Protein AF-A0A3A8JGZ3-F1 (afdb_monomer)

Radius of gyration: 13.56 Å; Cα contacts (8 Å, |Δi|>4): 46; chains: 1; bounding box: 39×27×34 Å

Structure (mmCIF, N/CA/C/O backbone):
data_AF-A0A3A8JGZ3-F1
#
_entry.id   AF-A0A3A8JGZ3-F1
#
loop_
_atom_site.group_PDB
_atom_site.id
_atom_site.type_symbol
_atom_site.label_atom_id
_atom_site.label_alt_id
_atom_site.label_comp_id
_atom_site.label_asym_id
_atom_site.label_entity_id
_atom_site.label_seq_id
_atom_site.pdbx_PDB_ins_code
_atom_site.Cartn_x
_atom_site.Cartn_y
_atom_site.Cartn_z
_atom_site.occupancy
_atom_site.B_iso_or_equiv
_atom_site.auth_seq_id
_atom_site.auth_comp_id
_atom_site.auth_asym_id
_atom_site.auth_atom_id
_atom_site.pdbx_PDB_model_num
ATOM 1 N N . PRO A 1 1 ? 24.105 -20.481 -13.805 1.00 37.56 1 PRO A N 1
ATOM 2 C CA . PRO A 1 1 ? 24.177 -19.599 -12.615 1.00 37.56 1 PRO A CA 1
ATOM 3 C C . PRO A 1 1 ? 22.757 -19.293 -12.113 1.00 37.56 1 PRO A C 1
ATOM 5 O O . PRO A 1 1 ? 22.037 -18.542 -12.758 1.00 37.56 1 PRO A O 1
ATOM 8 N N . LYS A 1 2 ? 22.324 -19.980 -11.050 1.00 50.53 2 LYS A N 1
ATOM 9 C CA . LYS A 1 2 ? 20.990 -19.866 -10.440 1.00 50.53 2 LYS A CA 1
ATOM 10 C C . LYS A 1 2 ? 21.165 -19.365 -9.008 1.00 50.53 2 LYS A C 1
ATOM 12 O O . LYS A 1 2 ? 20.970 -20.134 -8.085 1.00 50.53 2 LYS A O 1
ATOM 17 N N . ASP A 1 3 ? 21.563 -18.115 -8.823 1.00 46.72 3 ASP A N 1
ATOM 18 C CA . ASP A 1 3 ? 21.754 -17.574 -7.476 1.00 46.72 3 ASP A CA 1
ATOM 19 C C . ASP A 1 3 ? 21.508 -16.069 -7.492 1.00 46.72 3 ASP A C 1
ATOM 21 O O . ASP A 1 3 ? 22.384 -15.311 -7.903 1.00 46.72 3 ASP A O 1
ATOM 25 N N . SER A 1 4 ? 20.287 -15.665 -7.119 1.00 46.34 4 SER A N 1
ATOM 26 C CA . SER A 1 4 ? 19.937 -14.458 -6.337 1.00 46.34 4 SER A CA 1
ATOM 27 C C . SER A 1 4 ? 18.419 -14.202 -6.368 1.00 46.34 4 SER A C 1
ATOM 29 O O . SER A 1 4 ? 17.986 -13.072 -6.542 1.00 46.34 4 SER A O 1
ATOM 31 N N . ASP A 1 5 ? 17.583 -15.227 -6.177 1.00 54.53 5 ASP A N 1
ATOM 32 C CA . ASP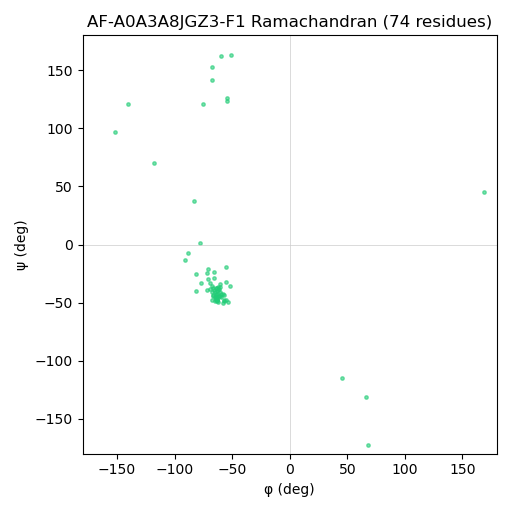 A 1 5 ? 16.134 -15.041 -5.949 1.00 54.53 5 ASP A CA 1
ATOM 33 C C . ASP A 1 5 ? 15.861 -14.728 -4.463 1.00 54.53 5 ASP A C 1
ATOM 35 O O . ASP A 1 5 ? 14.931 -15.224 -3.829 1.00 54.53 5 ASP A O 1
ATOM 39 N N . ALA A 1 6 ? 16.759 -13.955 -3.845 1.00 56.41 6 ALA A N 1
ATOM 40 C CA . ALA A 1 6 ? 16.490 -13.404 -2.533 1.00 56.41 6 ALA A CA 1
ATOM 41 C C . ALA A 1 6 ? 15.501 -12.252 -2.750 1.00 56.41 6 ALA A C 1
ATOM 43 O O . ALA A 1 6 ? 15.853 -11.316 -3.472 1.00 56.41 6 ALA A O 1
ATOM 44 N N . PRO A 1 7 ? 14.296 -12.290 -2.146 1.00 65.00 7 PRO A N 1
ATOM 45 C CA . PRO A 1 7 ? 13.346 -11.199 -2.282 1.00 65.00 7 PRO A CA 1
ATOM 46 C C . PRO A 1 7 ? 14.038 -9.904 -1.873 1.00 65.00 7 PRO A C 1
ATOM 48 O O . PRO A 1 7 ? 14.638 -9.818 -0.788 1.00 65.00 7 PRO A O 1
ATOM 51 N N . THR A 1 8 ? 13.987 -8.923 -2.772 1.00 81.25 8 THR A N 1
ATOM 52 C CA . THR A 1 8 ? 14.579 -7.611 -2.543 1.00 81.25 8 THR A CA 1
ATOM 53 C C . THR A 1 8 ? 13.927 -6.975 -1.316 1.00 81.25 8 THR A C 1
ATOM 55 O O . THR A 1 8 ? 12.854 -7.385 -0.862 1.00 81.25 8 THR A O 1
ATOM 58 N N . GLU A 1 9 ? 14.561 -5.959 -0.728 1.00 86.69 9 GLU A N 1
ATOM 59 C CA . GLU A 1 9 ? 13.929 -5.227 0.379 1.00 86.69 9 GLU A CA 1
ATOM 60 C C . GLU A 1 9 ? 12.547 -4.681 -0.026 1.00 86.69 9 GLU A C 1
ATOM 62 O O . GLU A 1 9 ? 11.621 -4.662 0.783 1.00 86.69 9 GLU A O 1
ATOM 67 N N . LEU A 1 10 ? 12.392 -4.334 -1.307 1.00 85.62 10 LEU A N 1
ATOM 68 C CA . LEU A 1 10 ? 11.125 -3.934 -1.900 1.00 85.62 10 LEU A CA 1
ATOM 69 C C . LEU A 1 10 ? 10.093 -5.069 -1.877 1.00 85.62 10 LEU A C 1
ATOM 71 O O . LEU A 1 10 ? 8.977 -4.837 -1.421 1.00 85.62 10 LEU A O 1
ATOM 75 N N . ASP A 1 11 ? 10.458 -6.285 -2.287 1.00 86.00 11 ASP A N 1
ATOM 76 C CA . ASP A 1 11 ? 9.554 -7.445 -2.254 1.00 86.00 11 ASP A CA 1
ATOM 77 C C . ASP A 1 11 ? 9.088 -7.766 -0.830 1.00 86.00 11 ASP A C 1
ATOM 79 O O . ASP A 1 11 ? 7.913 -8.055 -0.595 1.00 86.00 11 ASP A O 1
ATOM 83 N N . LYS A 1 12 ? 10.004 -7.681 0.144 1.00 89.69 12 LYS A N 1
ATOM 84 C CA . LYS A 1 12 ? 9.690 -7.917 1.561 1.00 89.69 12 LYS A CA 1
ATOM 85 C C . LYS A 1 12 ? 8.700 -6.887 2.089 1.00 89.69 12 LYS A C 1
ATOM 87 O O . LYS A 1 12 ? 7.701 -7.263 2.702 1.00 89.69 12 LYS A O 1
ATOM 92 N N . GLU A 1 13 ? 8.955 -5.605 1.842 1.00 90.44 13 GLU A N 1
ATOM 93 C CA . GLU A 1 13 ? 8.047 -4.543 2.276 1.00 90.44 13 GLU A CA 1
ATOM 94 C C . GLU A 1 13 ? 6.708 -4.592 1.550 1.00 90.44 13 GLU A C 1
ATOM 96 O O . GLU A 1 13 ? 5.661 -4.381 2.164 1.00 90.44 13 GLU A O 1
ATOM 101 N N . TRP A 1 14 ? 6.711 -4.929 0.262 1.00 90.69 14 TRP A N 1
ATOM 102 C CA . TRP A 1 14 ? 5.490 -5.083 -0.515 1.00 90.69 14 TRP A CA 1
ATOM 103 C C . TRP A 1 14 ? 4.627 -6.225 0.024 1.00 90.69 14 TRP A C 1
ATOM 105 O O . TRP A 1 14 ? 3.428 -6.046 0.239 1.00 90.69 14 TRP A O 1
ATOM 115 N N . ALA A 1 15 ? 5.235 -7.370 0.344 1.00 91.12 15 ALA A N 1
ATOM 116 C CA . ALA A 1 15 ? 4.538 -8.495 0.958 1.00 91.12 15 ALA A CA 1
ATOM 117 C C . ALA A 1 15 ? 3.915 -8.121 2.316 1.00 91.12 15 ALA A C 1
ATOM 119 O O . ALA A 1 15 ? 2.750 -8.442 2.566 1.00 91.12 15 ALA A O 1
ATOM 120 N N . GLN A 1 16 ? 4.649 -7.401 3.174 1.00 91.88 16 GLN A N 1
ATOM 121 C CA . GLN A 1 16 ? 4.127 -6.929 4.463 1.00 91.88 16 GLN A CA 1
ATOM 122 C C . GLN A 1 16 ? 2.978 -5.927 4.290 1.00 91.88 16 GLN A C 1
ATOM 124 O O . GLN A 1 16 ? 1.935 -6.057 4.933 1.00 91.88 16 GLN A O 1
ATOM 129 N N . THR A 1 17 ? 3.141 -4.970 3.375 1.00 92.00 17 THR A N 1
ATOM 130 C CA . THR A 1 17 ? 2.126 -3.962 3.033 1.00 92.00 17 THR A CA 1
ATOM 131 C C . THR A 1 17 ? 0.850 -4.631 2.527 1.00 92.00 17 THR A C 1
ATOM 133 O O . THR A 1 17 ? -0.244 -4.316 2.991 1.00 92.00 17 THR A O 1
ATOM 136 N N . LYS A 1 18 ? 0.979 -5.619 1.634 1.00 91.81 18 LYS A N 1
ATOM 137 C CA . LYS A 1 18 ? -0.138 -6.391 1.082 1.00 91.81 18 LYS A CA 1
ATOM 138 C C . LYS A 1 18 ? -0.863 -7.211 2.143 1.00 91.81 18 LYS A C 1
ATOM 140 O O . LYS A 1 18 ? -2.091 -7.217 2.160 1.00 91.81 18 LYS A O 1
ATOM 145 N N . ALA A 1 19 ? -0.137 -7.859 3.053 1.00 92.69 19 ALA A N 1
ATOM 146 C CA . ALA A 1 19 ? -0.744 -8.599 4.158 1.00 92.69 19 ALA A CA 1
ATOM 147 C C . ALA A 1 19 ? -1.535 -7.675 5.104 1.00 92.69 19 ALA A C 1
ATOM 149 O O . ALA A 1 19 ? -2.66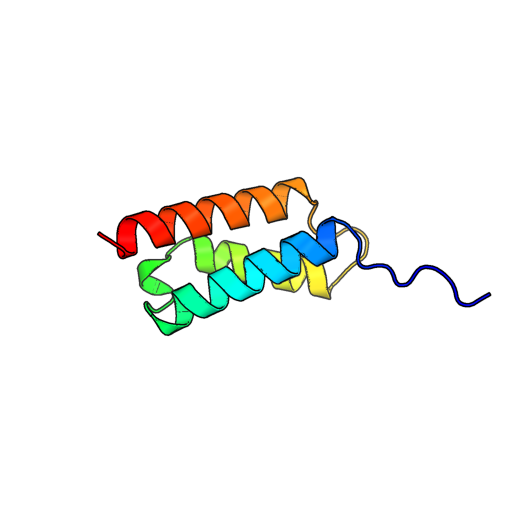4 -7.993 5.494 1.00 92.69 19 ALA A O 1
ATOM 150 N N . LEU A 1 20 ? -0.976 -6.505 5.432 1.00 90.31 20 LEU A N 1
ATOM 151 C CA . LEU A 1 20 ? -1.650 -5.500 6.251 1.00 90.31 20 LEU A CA 1
ATOM 152 C C . LEU A 1 20 ? -2.902 -4.959 5.550 1.00 90.31 20 LEU A C 1
ATOM 154 O O . LEU A 1 20 ? -3.972 -4.923 6.153 1.00 90.31 20 LEU A O 1
ATOM 158 N N . PHE A 1 21 ? -2.789 -4.620 4.265 1.00 90.31 21 PHE A N 1
ATOM 159 C CA . PHE A 1 21 ? -3.911 -4.175 3.444 1.00 90.31 21 PHE A CA 1
ATOM 160 C C . PHE A 1 21 ? -5.040 -5.207 3.402 1.00 90.31 21 PHE A C 1
ATOM 162 O O . PHE A 1 21 ? -6.193 -4.868 3.640 1.00 90.31 21 PHE A O 1
ATOM 169 N N . GLN A 1 22 ? -4.725 -6.479 3.145 1.00 89.81 22 GLN A N 1
ATOM 170 C CA . GLN A 1 22 ? -5.725 -7.549 3.107 1.00 89.81 22 GLN A CA 1
ATOM 171 C C . 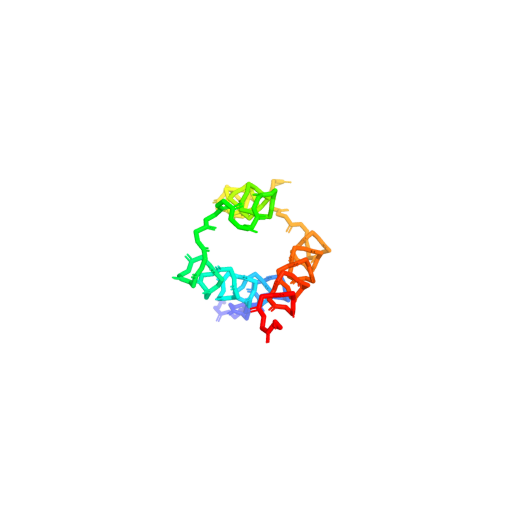GLN A 1 22 ? -6.420 -7.751 4.455 1.00 89.81 22 GLN A C 1
ATOM 173 O O . GLN A 1 22 ? -7.620 -8.024 4.488 1.00 89.81 22 GLN A O 1
ATOM 178 N N . THR A 1 23 ? -5.680 -7.602 5.556 1.00 88.19 23 THR A N 1
ATOM 179 C CA . THR A 1 23 ? -6.240 -7.665 6.913 1.00 88.19 23 THR A CA 1
ATOM 180 C C . THR A 1 23 ? -7.219 -6.517 7.142 1.00 88.19 23 THR A C 1
ATOM 182 O O . THR A 1 23 ? -8.345 -6.749 7.574 1.00 88.19 23 THR A O 1
ATOM 185 N N . LEU A 1 24 ? -6.822 -5.293 6.787 1.00 86.12 24 LEU A N 1
ATOM 186 C CA . LEU A 1 24 ? -7.674 -4.112 6.910 1.00 86.12 24 LEU A CA 1
ATOM 187 C C . LEU A 1 24 ? -8.912 -4.223 6.024 1.00 86.12 24 LEU A C 1
ATOM 189 O O . LEU A 1 24 ? -10.013 -4.076 6.532 1.00 86.12 24 LEU A O 1
ATOM 193 N N . LYS A 1 25 ? -8.749 -4.612 4.755 1.00 84.88 25 LYS A N 1
ATOM 194 C CA . LYS A 1 25 ? -9.841 -4.797 3.789 1.00 84.88 25 LYS A CA 1
ATOM 195 C C . LYS A 1 25 ? -10.855 -5.859 4.221 1.00 84.88 25 LYS A C 1
ATOM 197 O O . LYS A 1 25 ? -12.036 -5.736 3.906 1.00 84.88 25 LYS A O 1
ATOM 202 N N . ARG A 1 26 ? -10.409 -6.923 4.902 1.00 83.75 26 ARG A N 1
ATOM 203 C CA . ARG A 1 26 ? -11.307 -7.945 5.469 1.00 83.75 26 ARG A CA 1
ATOM 204 C C . ARG A 1 26 ? -12.131 -7.410 6.632 1.00 83.75 26 ARG A C 1
ATOM 206 O O . ARG A 1 26 ? -13.286 -7.798 6.756 1.00 83.75 26 ARG A O 1
ATOM 213 N N . ASN A 1 27 ? -11.538 -6.565 7.469 1.00 79.75 27 ASN A N 1
ATOM 214 C CA . ASN A 1 27 ? -12.204 -6.036 8.656 1.00 79.75 27 ASN A CA 1
ATOM 215 C C . ASN A 1 27 ? -13.113 -4.852 8.317 1.00 79.75 27 ASN A C 1
ATOM 217 O O . ASN A 1 27 ? -14.221 -4.747 8.834 1.00 79.75 27 ASN A O 1
ATOM 221 N N . HIS A 1 28 ? -12.658 -3.983 7.420 1.00 69.69 28 HIS A N 1
ATOM 222 C CA . HIS A 1 28 ? -13.348 -2.778 7.007 1.00 69.69 28 HIS A CA 1
ATOM 223 C C . HIS A 1 28 ? -13.154 -2.629 5.498 1.00 69.69 28 HIS A C 1
ATOM 225 O O . HIS A 1 28 ? -12.029 -2.599 5.003 1.00 69.69 28 HIS A O 1
ATOM 231 N N . SER A 1 29 ? -14.258 -2.596 4.750 1.00 74.50 29 SER A N 1
ATOM 232 C CA . SER A 1 29 ? -14.242 -2.426 3.296 1.00 74.50 29 SER A CA 1
ATOM 233 C C . SER A 1 29 ? -13.394 -1.217 2.881 1.00 74.50 29 SER A C 1
ATOM 235 O O . SER A 1 29 ? -13.112 -0.315 3.672 1.00 74.50 29 SER A O 1
ATOM 237 N N . CYS A 1 30 ? -13.015 -1.159 1.604 1.00 75.94 30 CYS A N 1
ATOM 238 C CA . CYS A 1 30 ? -12.208 -0.058 1.079 1.00 75.94 30 CYS A CA 1
ATOM 239 C C . CYS A 1 30 ? -12.793 1.344 1.315 1.00 75.94 30 CYS A C 1
ATOM 241 O O . CYS A 1 30 ? -12.034 2.305 1.300 1.00 75.94 30 CYS A O 1
ATOM 243 N N . GLU A 1 31 ? -14.093 1.475 1.593 1.00 74.06 31 GLU A N 1
ATOM 244 C CA . GLU A 1 31 ? -14.704 2.737 2.031 1.00 74.06 31 GLU A CA 1
ATOM 245 C C . GLU A 1 31 ? -14.069 3.297 3.307 1.00 74.06 31 GLU A C 1
ATOM 247 O O . GLU A 1 31 ? -13.782 4.488 3.374 1.00 74.06 31 GLU A O 1
ATOM 252 N N . ALA A 1 32 ? -13.784 2.448 4.298 1.00 72.69 32 ALA A N 1
ATOM 253 C CA . ALA A 1 32 ? -13.179 2.882 5.557 1.00 72.69 32 ALA A CA 1
ATOM 254 C C . ALA A 1 32 ? -11.701 3.270 5.400 1.00 72.69 32 ALA A C 1
ATOM 256 O O . ALA A 1 32 ? -11.166 4.036 6.196 1.00 72.69 32 ALA A O 1
ATOM 257 N N . MET A 1 33 ? -11.041 2.719 4.381 1.00 74.25 33 MET A N 1
ATOM 258 C CA . MET A 1 33 ? -9.646 3.010 4.045 1.00 74.25 33 MET A CA 1
ATOM 259 C C . MET A 1 33 ? -9.520 4.161 3.040 1.00 74.25 33 MET A C 1
ATOM 261 O O . MET A 1 33 ? -8.429 4.685 2.856 1.00 74.25 33 MET A O 1
ATOM 265 N N . SER A 1 34 ? -10.624 4.554 2.397 1.00 80.12 34 SER A N 1
ATOM 266 C CA . SER A 1 34 ? -10.727 5.673 1.464 1.00 80.12 34 SER A CA 1
ATOM 267 C C . SER A 1 34 ? -9.572 5.709 0.445 1.00 80.12 34 SER A C 1
ATOM 269 O O . SER A 1 34 ? -9.435 4.801 -0.381 1.00 80.12 34 SER A O 1
ATOM 271 N N . MET A 1 35 ? -8.721 6.737 0.496 1.00 83.38 35 MET A N 1
ATOM 272 C CA . MET A 1 35 ? -7.637 6.968 -0.461 1.00 83.38 35 MET A CA 1
ATOM 273 C C . MET A 1 35 ? -6.546 5.888 -0.419 1.00 83.38 35 MET A C 1
ATOM 275 O O . MET A 1 35 ? -5.851 5.685 -1.416 1.00 83.38 35 MET A O 1
ATOM 279 N N . GLU A 1 36 ? -6.394 5.172 0.695 1.00 85.00 36 GLU A N 1
ATOM 280 C CA . GLU A 1 36 ? -5.374 4.144 0.882 1.00 85.00 36 GLU A CA 1
ATOM 281 C C . GLU A 1 36 ? -5.664 2.891 0.052 1.00 85.00 36 GLU A C 1
ATOM 283 O O . GLU A 1 36 ? -4.718 2.247 -0.401 1.00 85.00 36 GLU A O 1
ATOM 288 N N . CYS A 1 37 ? -6.939 2.575 -0.217 1.00 85.62 37 CYS A N 1
ATOM 289 C CA . CYS A 1 37 ? -7.285 1.505 -1.157 1.00 85.62 37 CYS A CA 1
ATOM 290 C C . CYS A 1 37 ? -6.897 1.855 -2.587 1.00 85.62 37 CYS A C 1
ATOM 292 O O . CYS A 1 37 ? -6.207 1.073 -3.234 1.00 85.62 37 CYS A O 1
ATOM 294 N N . THR A 1 38 ? -7.245 3.055 -3.052 1.00 89.12 38 THR A N 1
ATOM 295 C CA . THR A 1 38 ? -6.865 3.508 -4.396 1.00 89.12 38 THR A CA 1
ATOM 296 C C . THR A 1 38 ? -5.346 3.566 -4.557 1.00 89.12 38 THR A C 1
ATOM 298 O O . THR A 1 38 ? -4.815 3.217 -5.609 1.00 89.12 38 THR A O 1
ATOM 301 N N . LEU A 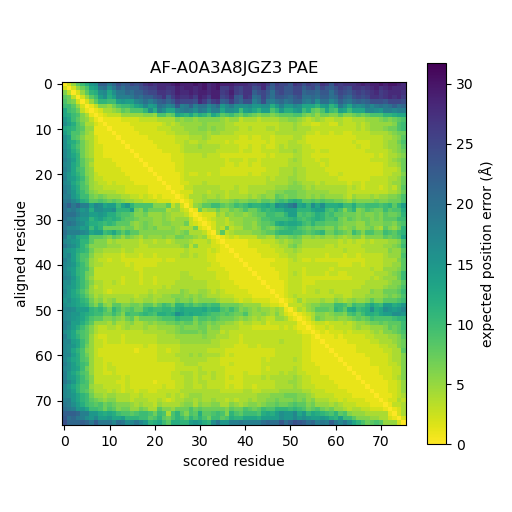1 39 ? -4.625 3.987 -3.510 1.00 89.50 39 LEU A N 1
ATOM 302 C CA . LEU A 1 39 ? -3.164 4.019 -3.522 1.00 89.50 39 LEU A CA 1
ATOM 303 C C . LEU A 1 39 ?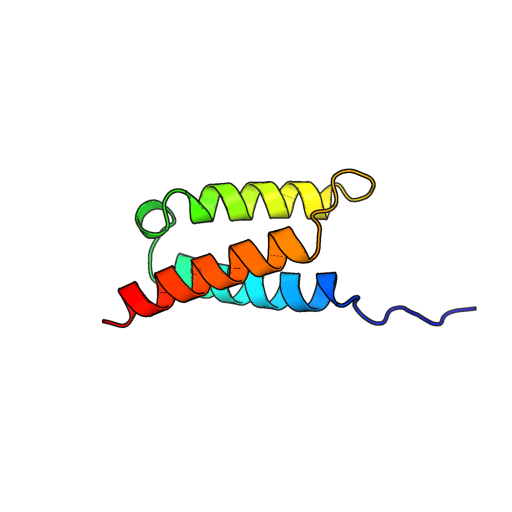 -2.562 2.607 -3.564 1.00 89.50 39 LEU A C 1
ATOM 305 O O . LEU A 1 39 ? -1.583 2.397 -4.277 1.00 89.50 39 LEU A O 1
ATOM 309 N N . PHE A 1 40 ? -3.130 1.656 -2.814 1.00 91.44 40 PHE A N 1
ATOM 310 C CA . PHE A 1 40 ? -2.703 0.258 -2.850 1.00 91.44 40 PHE A CA 1
ATOM 311 C C . PHE A 1 40 ? -2.918 -0.353 -4.234 1.00 91.44 40 PHE A C 1
ATOM 313 O O . PHE A 1 40 ? -1.979 -0.932 -4.772 1.00 91.44 40 PHE A O 1
ATOM 320 N N . ASP A 1 41 ? -4.108 -0.194 -4.817 1.00 90.44 41 ASP A N 1
ATOM 321 C CA . ASP A 1 41 ? -4.435 -0.768 -6.125 1.00 90.44 41 ASP A CA 1
ATOM 322 C C . ASP A 1 41 ? -3.516 -0.201 -7.214 1.00 90.44 41 ASP A C 1
ATOM 324 O O . ASP A 1 41 ? -2.916 -0.965 -7.965 1.00 90.44 41 ASP A O 1
ATOM 328 N N . LYS A 1 42 ? -3.276 1.118 -7.208 1.00 90.56 42 LYS A N 1
ATOM 329 C CA . LYS A 1 42 ? -2.310 1.741 -8.120 1.00 90.56 42 LYS A CA 1
ATOM 330 C C . LYS A 1 42 ? -0.910 1.142 -7.970 1.00 90.56 42 LYS A C 1
ATOM 332 O O . LYS A 1 42 ? -0.299 0.756 -8.957 1.00 90.56 42 LYS A O 1
ATOM 337 N N . LEU A 1 43 ? -0.397 1.061 -6.740 1.00 89.69 43 LEU A N 1
ATOM 338 C CA . LEU A 1 43 ? 0.940 0.513 -6.505 1.00 89.69 43 LEU A CA 1
ATOM 339 C C . LEU A 1 43 ? 1.012 -0.980 -6.849 1.00 89.69 43 LEU A C 1
ATOM 341 O O . LEU A 1 43 ? 2.076 -1.452 -7.227 1.00 89.69 43 LEU A O 1
ATOM 345 N N . ALA A 1 44 ? -0.092 -1.721 -6.740 1.00 90.44 44 ALA A N 1
ATOM 346 C CA . ALA A 1 44 ? -0.162 -3.124 -7.127 1.00 90.44 44 ALA A CA 1
ATOM 347 C C . ALA A 1 44 ? -0.140 -3.316 -8.646 1.00 90.44 44 ALA A C 1
ATOM 349 O O . ALA A 1 44 ? 0.530 -4.238 -9.119 1.00 90.44 44 ALA A O 1
ATOM 350 N N . ASP A 1 45 ? -0.821 -2.445 -9.389 1.00 90.81 45 ASP A N 1
ATOM 351 C CA . ASP A 1 45 ? -0.764 -2.408 -10.850 1.00 90.81 45 ASP A CA 1
ATOM 352 C C . ASP A 1 45 ? 0.649 -2.039 -11.319 1.00 90.81 45 ASP A C 1
ATOM 354 O O . ASP A 1 45 ? 1.244 -2.780 -12.098 1.00 90.81 45 ASP A O 1
ATOM 358 N N . ASP A 1 46 ? 1.228 -0.979 -10.751 1.00 88.75 46 ASP A N 1
ATOM 359 C CA . ASP A 1 46 ? 2.598 -0.513 -11.002 1.00 88.75 46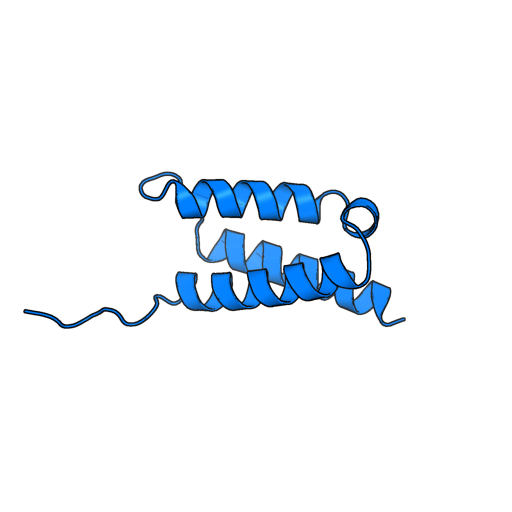 ASP A CA 1
ATOM 360 C C . ASP A 1 46 ? 3.638 -1.625 -10.711 1.00 88.75 46 ASP A C 1
ATOM 362 O O . ASP A 1 46 ? 4.552 -1.884 -11.499 1.00 88.75 46 ASP A O 1
ATOM 366 N N . PHE A 1 47 ? 3.473 -2.356 -9.599 1.00 86.69 47 PHE A N 1
ATOM 367 C CA . PHE A 1 47 ? 4.336 -3.488 -9.234 1.00 86.69 47 PHE A CA 1
ATOM 368 C C . PHE A 1 47 ? 4.183 -4.675 -10.192 1.00 86.69 47 PHE A C 1
ATOM 370 O O . PHE A 1 47 ? 5.156 -5.372 -10.471 1.00 86.69 47 PHE A O 1
ATOM 377 N N . SER A 1 48 ? 2.967 -4.919 -10.689 1.00 87.12 48 SER A N 1
ATOM 378 C CA . SER A 1 48 ? 2.676 -6.017 -11.620 1.00 87.12 48 SER A CA 1
ATOM 379 C C . SER A 1 48 ? 3.135 -5.705 -13.047 1.00 87.12 48 SER A C 1
ATOM 381 O O . SER A 1 48 ? 3.546 -6.617 -13.761 1.00 87.12 48 SER A O 1
ATOM 383 N N . ALA A 1 49 ? 3.084 -4.433 -13.455 1.00 87.62 49 ALA A N 1
ATOM 384 C CA . ALA A 1 49 ? 3.611 -3.952 -14.729 1.00 87.62 49 ALA A CA 1
ATOM 385 C C . ALA A 1 49 ? 5.142 -4.084 -14.787 1.00 87.62 49 ALA A C 1
ATOM 387 O O . ALA A 1 49 ? 5.696 -4.488 -15.812 1.00 87.62 49 ALA A O 1
ATOM 388 N N . GLY A 1 50 ? 5.817 -3.810 -13.667 1.00 80.31 50 GLY A N 1
ATOM 389 C CA . GLY A 1 50 ? 7.266 -3.922 -13.547 1.00 80.31 50 GLY A CA 1
ATOM 390 C C . GLY A 1 50 ? 8.026 -2.881 -14.380 1.00 80.31 50 GLY A C 1
ATOM 391 O O . GLY A 1 50 ? 7.465 -1.944 -14.945 1.00 80.31 50 GLY A O 1
ATOM 392 N N . GLY A 1 51 ? 9.353 -3.013 -14.449 1.00 80.94 51 GLY A N 1
ATOM 393 C CA . GLY A 1 51 ? 10.194 -2.083 -15.210 1.00 80.94 51 GLY A CA 1
ATOM 394 C C . GLY A 1 51 ? 10.204 -0.672 -14.611 1.00 80.94 51 GLY A C 1
ATOM 395 O O . GLY A 1 51 ? 10.433 -0.512 -13.411 1.00 80.94 51 GLY A O 1
ATOM 396 N N . SER A 1 52 ? 9.989 0.350 -15.443 1.00 81.44 52 SER A N 1
ATOM 397 C CA . SER A 1 52 ? 10.050 1.768 -15.049 1.00 81.44 52 SER A CA 1
ATOM 398 C C . SER A 1 52 ? 8.900 2.224 -14.154 1.00 81.44 52 SER A C 1
ATOM 400 O O . SER A 1 52 ? 9.061 3.212 -13.441 1.00 81.44 52 SER A O 1
ATOM 402 N N . ASP A 1 53 ? 7.784 1.498 -14.168 1.00 80.62 53 ASP A N 1
ATOM 403 C CA . ASP A 1 53 ? 6.617 1.798 -13.340 1.00 80.62 53 ASP A CA 1
ATOM 404 C C . ASP A 1 53 ? 6.697 1.118 -11.969 1.00 80.62 53 ASP A C 1
ATOM 406 O O . ASP A 1 53 ? 5.914 1.441 -11.083 1.00 80.62 53 ASP A O 1
ATOM 410 N N . THR A 1 54 ? 7.688 0.240 -11.745 1.00 85.94 54 THR A N 1
ATOM 411 C CA . THR A 1 54 ? 7.871 -0.441 -10.457 1.00 85.94 54 THR A CA 1
ATOM 412 C C . THR A 1 54 ? 7.960 0.588 -9.328 1.00 85.94 54 THR A C 1
ATOM 414 O O . THR A 1 54 ? 8.845 1.455 -9.342 1.00 85.94 54 THR A O 1
ATOM 417 N N . PRO A 1 55 ? 7.099 0.493 -8.305 1.00 87.75 55 PRO A N 1
ATOM 418 C CA . PRO A 1 55 ? 7.101 1.463 -7.236 1.00 87.75 55 PRO A CA 1
ATOM 419 C C . PRO A 1 55 ? 8.381 1.356 -6.416 1.00 87.75 55 PRO A C 1
ATOM 421 O O . PRO A 1 55 ? 8.894 0.280 -6.110 1.00 87.75 55 PRO A O 1
ATOM 424 N N . SER A 1 56 ? 8.892 2.512 -6.014 1.00 89.69 56 SER A N 1
ATOM 425 C CA . SER A 1 56 ? 10.073 2.583 -5.167 1.00 89.69 56 SER A CA 1
ATOM 426 C C . SER A 1 56 ? 9.788 2.041 -3.766 1.00 89.69 56 SER A C 1
ATOM 428 O O . SER A 1 56 ? 8.688 2.176 -3.221 1.00 89.69 56 SER A O 1
ATOM 430 N N . LEU A 1 57 ? 10.836 1.542 -3.109 1.00 88.62 57 LEU A N 1
ATOM 431 C CA . LEU A 1 57 ? 10.788 1.125 -1.704 1.00 88.62 57 LEU A CA 1
ATOM 432 C C . LEU A 1 57 ? 10.208 2.216 -0.789 1.00 88.62 57 LEU A C 1
ATOM 434 O O . LEU A 1 57 ? 9.478 1.924 0.154 1.00 88.62 57 LEU A O 1
ATOM 438 N N . LYS A 1 58 ? 10.496 3.488 -1.087 1.00 89.56 58 LYS A N 1
ATOM 439 C CA . LYS A 1 58 ? 9.964 4.636 -0.346 1.00 89.56 58 LYS A CA 1
ATOM 440 C C . LYS A 1 58 ? 8.444 4.758 -0.491 1.00 89.56 58 LYS A C 1
ATOM 442 O O . LYS A 1 58 ? 7.778 5.056 0.496 1.00 89.56 58 LYS A O 1
ATOM 447 N N . GLN A 1 59 ? 7.899 4.534 -1.688 1.00 89.75 59 GLN A N 1
ATOM 448 C CA . GLN A 1 59 ? 6.450 4.561 -1.922 1.00 89.75 59 GLN A CA 1
ATOM 449 C C . GLN A 1 59 ? 5.753 3.416 -1.186 1.00 89.75 59 GLN A C 1
ATOM 451 O O . GLN A 1 59 ? 4.745 3.651 -0.521 1.00 89.75 59 GLN A O 1
ATOM 456 N N . VAL A 1 60 ? 6.326 2.211 -1.236 1.00 90.94 60 VAL A N 1
ATOM 457 C CA . VAL A 1 60 ? 5.786 1.045 -0.524 1.00 90.94 60 VAL A CA 1
ATOM 458 C C . VAL A 1 60 ? 5.812 1.257 0.992 1.00 90.94 60 VAL A C 1
ATOM 460 O O . VAL A 1 60 ? 4.780 1.095 1.639 1.00 90.94 60 VAL A O 1
ATOM 463 N N . LYS A 1 61 ? 6.934 1.720 1.563 1.00 91.88 61 LYS A N 1
ATOM 464 C CA . LYS A 1 61 ? 7.025 2.050 2.999 1.00 91.88 61 LYS A CA 1
ATOM 465 C C . LYS A 1 61 ? 6.025 3.138 3.405 1.00 91.88 61 LYS A C 1
ATOM 467 O O . LYS A 1 61 ? 5.351 2.998 4.419 1.00 91.88 61 LYS A O 1
ATOM 472 N N . ALA A 1 62 ? 5.863 4.183 2.590 1.00 92.12 62 ALA A N 1
ATOM 473 C CA . ALA A 1 62 ? 4.890 5.239 2.865 1.00 92.12 62 ALA A CA 1
ATOM 474 C C . ALA A 1 62 ? 3.441 4.719 2.885 1.00 92.12 62 ALA A C 1
ATOM 476 O O . ALA A 1 62 ? 2.654 5.147 3.730 1.00 92.12 62 ALA A O 1
ATOM 477 N N . LEU A 1 63 ? 3.080 3.793 1.987 1.00 91.12 63 LEU A N 1
ATOM 478 C CA . LEU A 1 63 ? 1.777 3.129 2.033 1.00 91.12 63 LEU A CA 1
ATOM 479 C C . LEU A 1 63 ? 1.653 2.243 3.280 1.00 91.12 63 LEU A C 1
ATOM 481 O O . LEU A 1 63 ? 0.636 2.319 3.964 1.00 91.12 63 LEU A O 1
ATOM 485 N N . HIS A 1 64 ? 2.680 1.458 3.615 1.00 91.44 64 HIS A N 1
ATOM 486 C CA . HIS A 1 64 ? 2.699 0.634 4.827 1.00 91.44 64 HIS A CA 1
ATOM 487 C C . HIS A 1 64 ? 2.411 1.483 6.076 1.00 91.44 64 HIS A C 1
ATOM 489 O O . HIS A 1 64 ? 1.524 1.149 6.863 1.00 91.44 64 HIS A O 1
ATOM 495 N N . ASP A 1 65 ? 3.100 2.611 6.248 1.00 91.69 65 ASP A N 1
ATOM 496 C CA . ASP A 1 65 ? 2.899 3.490 7.404 1.00 91.69 65 ASP A CA 1
ATOM 497 C C . ASP A 1 65 ? 1.484 4.085 7.458 1.00 91.69 65 ASP A C 1
ATOM 499 O O . ASP A 1 65 ? 0.889 4.157 8.537 1.00 91.69 65 ASP A O 1
ATOM 503 N N . ARG A 1 66 ? 0.896 4.440 6.306 1.00 89.75 66 ARG A N 1
ATOM 504 C CA . ARG A 1 66 ? -0.509 4.881 6.234 1.00 89.75 66 ARG A CA 1
ATOM 505 C C . ARG A 1 66 ? -1.468 3.773 6.651 1.00 89.75 66 ARG A C 1
ATOM 507 O O . ARG A 1 66 ? -2.317 3.997 7.505 1.00 89.75 66 ARG A O 1
ATOM 514 N N . LEU A 1 67 ? -1.282 2.558 6.138 1.00 88.81 67 LEU A N 1
ATOM 515 C CA . LEU A 1 67 ? -2.085 1.399 6.533 1.00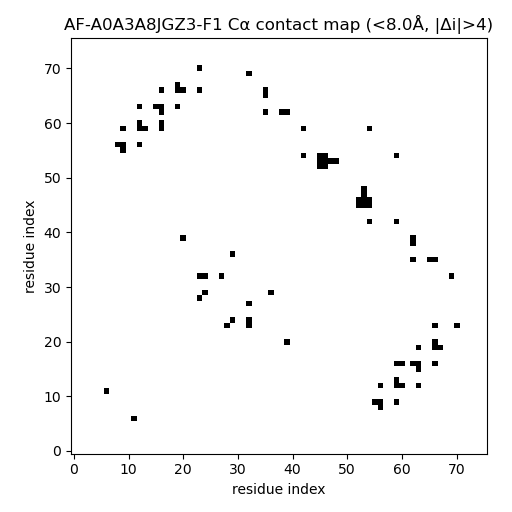 88.81 67 LEU A CA 1
ATOM 516 C C . LEU A 1 67 ? -1.944 1.092 8.033 1.00 88.81 67 LEU A C 1
ATOM 518 O O . LEU A 1 67 ? -2.923 0.752 8.690 1.00 88.81 67 LEU A O 1
ATOM 522 N N . LYS A 1 68 ? -0.751 1.267 8.616 1.00 90.00 68 LYS A N 1
ATOM 523 C CA . LYS A 1 68 ? -0.549 1.162 10.070 1.00 90.00 68 LYS A CA 1
ATOM 524 C C . LYS A 1 68 ? -1.326 2.229 10.835 1.00 90.00 68 LYS A C 1
ATOM 526 O O . LYS A 1 68 ? -1.871 1.919 11.891 1.00 90.00 68 LYS A O 1
ATOM 531 N N . ALA A 1 69 ? -1.373 3.461 10.335 1.00 87.81 69 ALA A N 1
ATOM 532 C CA . ALA A 1 69 ? -2.162 4.527 10.944 1.00 87.81 69 ALA A CA 1
ATOM 533 C C . ALA A 1 69 ? -3.663 4.205 10.895 1.00 87.81 69 ALA A C 1
ATOM 535 O O . ALA A 1 69 ? -4.323 4.276 11.928 1.00 87.81 69 ALA A O 1
ATOM 536 N N . VAL A 1 70 ? -4.165 3.746 9.743 1.00 83.81 70 VAL A N 1
ATOM 537 C CA . VA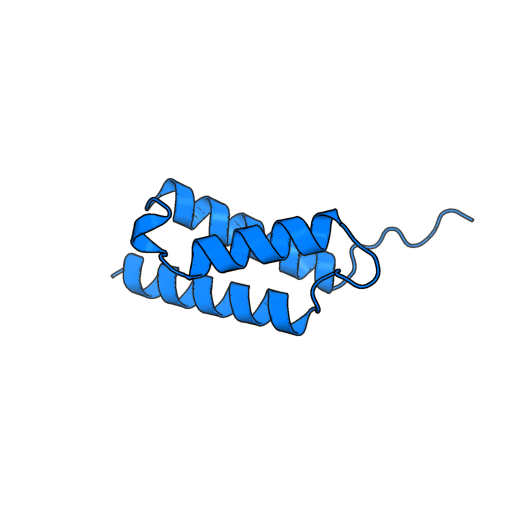L A 1 70 ? -5.550 3.273 9.587 1.00 83.81 70 VAL A CA 1
ATOM 538 C C . VAL A 1 70 ? -5.850 2.149 10.577 1.00 83.81 70 VAL A C 1
ATOM 540 O O . VAL A 1 70 ? -6.827 2.233 11.314 1.00 83.81 70 VAL A O 1
ATOM 543 N N . LYS A 1 71 ? -4.966 1.148 10.680 1.00 83.81 71 LYS A N 1
ATOM 544 C CA . LYS A 1 71 ? -5.095 0.064 11.662 1.00 83.81 71 LYS A CA 1
ATOM 545 C C . LYS A 1 71 ? -5.206 0.588 13.096 1.00 83.81 71 LYS A C 1
ATOM 547 O O . LYS A 1 71 ? -6.079 0.154 13.830 1.00 83.81 71 LYS A O 1
ATOM 552 N N . ARG A 1 72 ? -4.336 1.523 13.496 1.00 83.56 72 ARG A N 1
ATOM 553 C CA . ARG A 1 72 ? -4.328 2.088 14.858 1.00 83.56 72 ARG A CA 1
ATOM 554 C C . ARG A 1 72 ? -5.593 2.869 15.191 1.00 83.56 72 ARG A C 1
ATOM 556 O O . ARG A 1 72 ? -6.026 2.818 16.331 1.00 83.56 72 ARG A O 1
ATOM 563 N N . VAL A 1 73 ? -6.141 3.600 14.223 1.00 78.81 73 VAL A N 1
ATOM 564 C CA . VAL A 1 73 ? -7.416 4.310 14.392 1.00 78.81 73 VAL A CA 1
ATOM 565 C C . VAL A 1 73 ? -8.577 3.320 14.490 1.00 78.81 73 VAL A C 1
ATOM 567 O O . VAL A 1 73 ? -9.526 3.586 15.207 1.00 78.81 73 VAL A O 1
ATOM 570 N N . GLN A 1 74 ? -8.496 2.184 13.793 1.00 67.81 74 GLN A N 1
ATOM 571 C CA . GLN A 1 74 ? -9.541 1.155 13.787 1.00 67.81 74 GLN A CA 1
ATOM 572 C C . GLN A 1 74 ? -9.502 0.205 14.998 1.00 67.81 74 GLN A C 1
ATOM 574 O O . GLN A 1 74 ? -10.528 -0.371 15.336 1.00 67.81 74 GLN A O 1
ATOM 579 N N . ASP A 1 75 ? -8.344 0.015 15.638 1.00 66.00 75 ASP A N 1
ATOM 580 C CA . ASP A 1 75 ? -8.188 -0.775 16.875 1.00 66.00 75 ASP A CA 1
ATOM 581 C C . ASP A 1 75 ? -8.650 -0.005 18.148 1.00 66.00 75 ASP A C 1
ATOM 583 O O . ASP A 1 75 ? -8.528 -0.541 19.251 1.00 66.00 75 ASP A O 1
ATOM 587 N N . TYR A 1 76 ? -9.155 1.234 18.019 1.00 53.91 76 TYR A N 1
ATOM 588 C CA . TYR A 1 76 ? -9.607 2.107 19.117 1.00 53.91 76 TYR A CA 1
ATOM 589 C C . TYR A 1 76 ? -11.1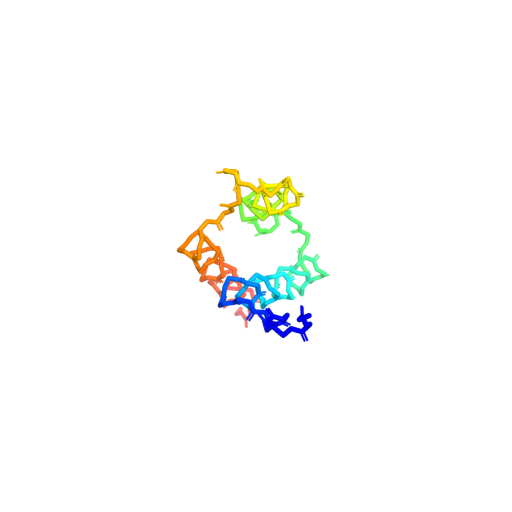17 2.366 19.045 1.00 53.91 76 TYR A C 1
ATOM 591 O O . TYR A 1 76 ? -11.759 2.381 20.120 1.00 53.91 76 TYR A O 1
#

Organism: NCBI:txid2316728

pLDDT: mean 82.18, std 12.38, range [37.56, 92.69]

Nearest PDB structures (foldseek):
  6qep-assembly1_A  TM=4.530E-01  e=1.293E+00  Bifidobacterium longum
  7z3q-assembly3_E  TM=4.301E-01  e=4.075E+00  Homo sapiens
  8otz-assembly1_F5  TM=3.188E-01  e=7.662E+00  Bos taurus

Sequence (76 aa):
PKDSDAPTELDKEWAQTKALFQTLKRNHSCEAMSMECTLFDKLADDFSAGGSDTPSLKQVKALHDRLKAVKRVQDY

Secondary structure (DSSP, 8-state):
-----PPPHHHHHHHHHHHHHHHHHHHS-HHHHTHHHHHHHHHHHHHHH-GGGPPPHHHHHHHHHHHHHHHHHHT-

Foldseek 3Di:
DPDDPPQDLLSVLLVLLVVLVVVCCVVPNCVLVPVLVVLNVLQVVLCVVDDPSNDDSVSSVVSSVSSVVSVVVVVD

Mean predicted aligned error: 6.52 Å

Solvent-accessible surface area (backbone atoms only — not comparable to full-atom values): 4418 Å² total; per-residue (Å²): 140,92,83,76,90,63,76,46,75,49,52,51,48,45,53,54,33,50,53,52,49,54,52,46,45,72,76,41,50,53,76,81,50,46,70,56,42,59,50,48,53,52,47,50,50,25,48,70,69,33,80,91,54,38,65,49,57,66,57,46,51,54,50,34,53,48,52,51,50,53,49,58,64,69,78,106